Protein AF-A0A7C9A2U9-F1 (afdb_monomer_lite)

Radius of gyration: 17.21 Å; chains: 1; bounding box: 50×28×42 Å

InterPro domains:
  IPR014729 Rossmann-like alpha/beta/alpha sandwich fold [G3DSA:3.40.50.620] (1-93)
  IPR024909 Cysteinyl-tRNA synthetase/mycothiol ligase [PTHR10890] (1-84)
  IPR032678 tRNA synthetases class I, catalytic domain [PF01406] (1-84)

Structure (mmCIF, N/CA/C/O backbone):
data_AF-A0A7C9A2U9-F1
#
_entry.id   AF-A0A7C9A2U9-F1
#
loop_
_atom_site.group_PDB
_atom_site.id
_atom_site.type_symbol
_atom_site.label_atom_id
_atom_site.label_alt_id
_atom_site.label_comp_id
_atom_site.label_asym_id
_atom_site.label_entity_id
_atom_site.label_seq_id
_atom_site.pdbx_PDB_ins_code
_atom_site.Cartn_x
_atom_site.Cartn_y
_atom_site.Cartn_z
_atom_site.occupancy
_atom_site.B_iso_or_equiv
_atom_site.auth_seq_id
_atom_site.auth_comp_id
_atom_site.auth_asym_id
_atom_site.auth_atom_id
_atom_site.pdbx_PDB_model_num
ATOM 1 N N . LEU A 1 1 ? 30.532 6.735 -3.306 1.00 67.25 1 LEU A N 1
ATOM 2 C CA . LEU A 1 1 ? 30.185 5.591 -2.432 1.00 67.25 1 LEU A CA 1
ATOM 3 C C . LEU A 1 1 ? 30.496 4.316 -3.214 1.00 67.25 1 LEU A C 1
ATOM 5 O O . LEU A 1 1 ? 29.960 4.169 -4.301 1.00 67.25 1 LEU A O 1
ATOM 9 N N . HIS A 1 2 ? 31.406 3.459 -2.741 1.00 87.31 2 HIS A N 1
ATOM 10 C CA . HIS A 1 2 ? 31.796 2.199 -3.403 1.00 87.31 2 HIS A CA 1
ATOM 11 C C . HIS A 1 2 ? 30.759 1.089 -3.148 1.00 87.31 2 HIS A C 1
ATOM 13 O O . HIS A 1 2 ? 31.064 0.066 -2.542 1.00 87.31 2 HIS A O 1
ATOM 19 N N . CYS A 1 3 ? 29.506 1.323 -3.537 1.00 91.75 3 CYS A N 1
ATOM 20 C CA . CYS A 1 3 ? 28.429 0.350 -3.368 1.00 91.75 3 CYS A CA 1
ATOM 21 C C . CYS A 1 3 ? 28.400 -0.625 -4.551 1.00 91.75 3 CYS A C 1
ATOM 23 O O . CYS A 1 3 ? 28.567 -0.210 -5.698 1.00 91.75 3 CYS A O 1
ATOM 25 N N . LEU A 1 4 ? 28.175 -1.910 -4.268 1.00 94.44 4 LEU A N 1
ATOM 26 C CA . LEU A 1 4 ? 27.932 -2.917 -5.302 1.00 94.44 4 LEU A CA 1
ATOM 27 C C . LEU A 1 4 ? 26.556 -2.690 -5.946 1.00 94.44 4 LEU A C 1
ATOM 29 O O . LEU A 1 4 ? 25.629 -2.281 -5.238 1.00 94.44 4 LEU A O 1
ATOM 33 N N . PRO A 1 5 ? 26.405 -2.961 -7.254 1.00 93.69 5 PRO A N 1
ATOM 34 C CA . PRO A 1 5 ? 25.106 -2.880 -7.898 1.00 93.69 5 PRO A CA 1
ATOM 35 C C . PRO A 1 5 ? 24.175 -3.965 -7.336 1.00 93.69 5 PRO A C 1
ATOM 37 O O . PRO A 1 5 ? 24.622 -5.088 -7.075 1.00 93.69 5 PRO A O 1
ATOM 40 N N . PRO A 1 6 ? 22.886 -3.658 -7.142 1.00 93.81 6 PRO A N 1
ATOM 41 C CA . PRO A 1 6 ? 21.904 -4.672 -6.791 1.00 93.81 6 PRO A CA 1
ATOM 42 C C . PRO A 1 6 ? 21.706 -5.653 -7.953 1.00 93.81 6 PRO A C 1
ATOM 44 O O . PRO A 1 6 ? 21.913 -5.326 -9.120 1.00 93.81 6 PRO A O 1
ATOM 47 N N . SER A 1 7 ? 21.271 -6.871 -7.635 1.00 96.69 7 SER A N 1
ATOM 48 C CA . SER A 1 7 ? 21.009 -7.898 -8.650 1.00 96.69 7 SER A CA 1
ATOM 49 C C . SER A 1 7 ? 19.790 -7.579 -9.522 1.00 96.69 7 SER A C 1
ATOM 51 O O . SER A 1 7 ? 19.736 -8.016 -10.667 1.00 96.69 7 SER A O 1
ATOM 53 N N . VAL A 1 8 ? 18.810 -6.841 -8.984 1.00 95.62 8 VAL A N 1
ATOM 54 C CA . VAL A 1 8 ? 17.585 -6.430 -9.685 1.00 95.62 8 VAL A CA 1
ATOM 55 C C . VAL A 1 8 ? 17.153 -5.047 -9.191 1.00 95.62 8 VAL A C 1
ATOM 57 O O . VAL A 1 8 ? 17.176 -4.784 -7.989 1.00 95.62 8 VAL A O 1
ATOM 60 N N . GLU A 1 9 ? 16.715 -4.189 -10.113 1.00 93.81 9 GLU A N 1
ATOM 61 C CA . GLU A 1 9 ? 16.189 -2.842 -9.840 1.00 93.81 9 GLU A CA 1
ATOM 62 C C . GLU A 1 9 ? 14.818 -2.660 -10.515 1.00 93.81 9 GLU A C 1
ATOM 64 O O . GLU A 1 9 ? 14.716 -1.995 -11.551 1.00 93.81 9 GLU A O 1
ATOM 69 N N . PRO A 1 10 ? 13.745 -3.284 -9.993 1.00 93.69 10 PRO A N 1
ATOM 70 C CA . PRO A 1 10 ? 12.439 -3.192 -10.627 1.00 93.69 10 PRO A CA 1
ATOM 71 C C . PRO A 1 10 ? 11.886 -1.771 -10.498 1.00 93.69 10 PRO A C 1
ATOM 73 O O . PRO A 1 10 ? 11.922 -1.159 -9.427 1.00 93.69 10 PRO A O 1
ATOM 76 N N . ARG A 1 11 ? 11.330 -1.244 -11.592 1.00 92.31 11 ARG A N 1
ATOM 77 C CA . ARG A 1 11 ? 10.625 0.040 -11.576 1.00 92.31 11 ARG A CA 1
ATOM 78 C C . ARG A 1 11 ? 9.142 -0.191 -11.347 1.00 92.31 11 ARG A C 1
ATOM 80 O O . ARG A 1 11 ? 8.549 -1.110 -11.907 1.00 92.31 11 ARG A O 1
ATOM 87 N N . VAL A 1 12 ? 8.531 0.699 -10.568 1.00 89.00 12 VAL A N 1
ATOM 88 C CA . VAL A 1 12 ? 7.084 0.681 -10.304 1.00 89.00 12 VAL A CA 1
ATOM 89 C C . VAL A 1 12 ? 6.285 0.792 -11.604 1.00 89.00 12 VAL A C 1
ATOM 91 O O . VAL A 1 12 ? 5.296 0.088 -11.762 1.00 89.00 12 VAL A O 1
ATOM 94 N N . SER A 1 13 ? 6.747 1.618 -12.551 1.00 90.56 13 SER A N 1
ATOM 95 C CA . SER A 1 13 ? 6.136 1.791 -13.878 1.00 90.56 13 SER A CA 1
ATOM 96 C C . SER A 1 13 ? 5.950 0.480 -14.634 1.00 90.56 13 SER A C 1
ATOM 98 O O . SER A 1 13 ? 4.972 0.324 -15.356 1.00 90.56 13 SER A O 1
ATOM 100 N N . ASP A 1 14 ? 6.864 -0.465 -14.433 1.00 91.75 14 ASP A N 1
ATOM 101 C CA . ASP A 1 14 ? 6.905 -1.714 -15.189 1.00 91.75 14 ASP A CA 1
ATOM 102 C C . ASP A 1 14 ? 6.033 -2.795 -14.523 1.00 91.75 14 ASP A C 1
ATOM 104 O O . ASP A 1 14 ? 5.819 -3.858 -15.096 1.00 91.75 14 ASP A O 1
ATOM 108 N N . HIS A 1 15 ? 5.518 -2.518 -13.316 1.00 91.94 15 HIS A N 1
ATOM 109 C CA . HIS A 1 15 ? 4.756 -3.457 -12.485 1.00 91.94 15 HIS A CA 1
ATOM 110 C C . HIS A 1 15 ? 3.358 -2.937 -12.101 1.00 91.94 15 HIS A C 1
ATOM 112 O O . HIS A 1 15 ? 2.724 -3.447 -11.173 1.00 91.94 15 HIS A O 1
ATOM 118 N N . ILE A 1 16 ? 2.868 -1.898 -12.787 1.00 89.56 16 ILE A N 1
ATOM 119 C CA . ILE A 1 16 ? 1.545 -1.312 -12.526 1.00 89.56 16 ILE A CA 1
ATOM 120 C C . ILE A 1 16 ? 0.411 -2.349 -12.627 1.00 89.56 16 ILE A C 1
ATOM 122 O O . ILE A 1 16 ? -0.412 -2.370 -11.710 1.00 89.56 16 ILE A O 1
ATOM 126 N N . PRO A 1 17 ? 0.354 -3.236 -13.644 1.00 90.31 17 PRO A N 1
ATOM 127 C CA . PRO A 1 17 ? -0.711 -4.239 -13.732 1.00 90.31 17 PRO A CA 1
ATOM 128 C C . PRO A 1 17 ? -0.783 -5.148 -12.496 1.00 90.31 17 PRO A C 1
ATOM 130 O O . PRO A 1 17 ? -1.850 -5.344 -11.922 1.00 90.31 17 PRO A O 1
ATOM 133 N N . GLN A 1 18 ? 0.368 -5.618 -12.010 1.00 91.75 18 GLN A N 1
ATOM 134 C CA . GLN A 1 18 ? 0.461 -6.484 -10.835 1.00 91.75 18 GLN A CA 1
ATOM 135 C C . GLN A 1 18 ? 0.034 -5.754 -9.556 1.00 91.75 18 GLN A C 1
ATOM 137 O O . GLN A 1 18 ? -0.604 -6.345 -8.686 1.00 91.75 18 GLN A O 1
ATOM 142 N N . ILE A 1 19 ? 0.362 -4.462 -9.438 1.00 91.81 19 ILE A N 1
ATOM 143 C CA . ILE A 1 19 ? -0.093 -3.624 -8.321 1.00 91.81 19 ILE A CA 1
ATOM 144 C C . ILE A 1 19 ? -1.620 -3.498 -8.344 1.00 91.81 19 ILE A C 1
ATOM 146 O O . ILE A 1 19 ? -2.251 -3.643 -7.299 1.00 91.81 19 ILE A O 1
ATOM 150 N N . ILE A 1 20 ? -2.219 -3.270 -9.516 1.00 89.06 20 ILE A N 1
ATOM 151 C CA . ILE A 1 20 ? -3.677 -3.183 -9.667 1.00 89.06 20 ILE A CA 1
ATOM 152 C C . ILE A 1 20 ? -4.338 -4.500 -9.249 1.00 89.06 20 ILE A C 1
ATOM 154 O O . ILE A 1 20 ? -5.289 -4.482 -8.470 1.00 89.06 20 ILE A O 1
ATOM 158 N N . ASP A 1 21 ? -3.821 -5.639 -9.707 1.00 92.00 21 ASP A N 1
ATOM 159 C CA . ASP A 1 21 ? -4.388 -6.946 -9.365 1.00 92.00 21 ASP A CA 1
ATOM 160 C C . ASP A 1 21 ? -4.256 -7.270 -7.875 1.00 92.00 21 ASP A C 1
ATOM 162 O O . ASP A 1 21 ? -5.198 -7.774 -7.262 1.00 92.00 21 ASP A O 1
ATOM 166 N N . MET A 1 22 ? -3.137 -6.897 -7.251 1.00 94.00 22 MET A N 1
ATOM 167 C CA . MET A 1 22 ? -2.981 -6.988 -5.800 1.00 94.00 22 MET A CA 1
ATOM 168 C C . MET A 1 22 ? -4.022 -6.126 -5.072 1.00 94.00 22 MET A C 1
ATOM 170 O O . MET A 1 22 ? -4.631 -6.577 -4.104 1.00 94.00 22 MET A O 1
ATOM 174 N N . ILE A 1 23 ? -4.267 -4.898 -5.537 1.00 91.19 23 ILE A N 1
ATOM 175 C CA . ILE A 1 23 ? -5.268 -4.009 -4.934 1.00 91.19 23 ILE A CA 1
ATOM 176 C C . ILE A 1 23 ? -6.677 -4.595 -5.073 1.00 91.19 23 ILE A C 1
ATOM 178 O O . ILE A 1 23 ? -7.419 -4.579 -4.091 1.00 91.19 23 ILE A O 1
ATOM 182 N N . LYS A 1 24 ? -7.030 -5.164 -6.235 1.00 89.88 24 LYS A N 1
ATOM 183 C CA . LYS A 1 24 ? -8.315 -5.861 -6.429 1.00 89.88 24 LYS A CA 1
ATOM 184 C C . LYS A 1 24 ? -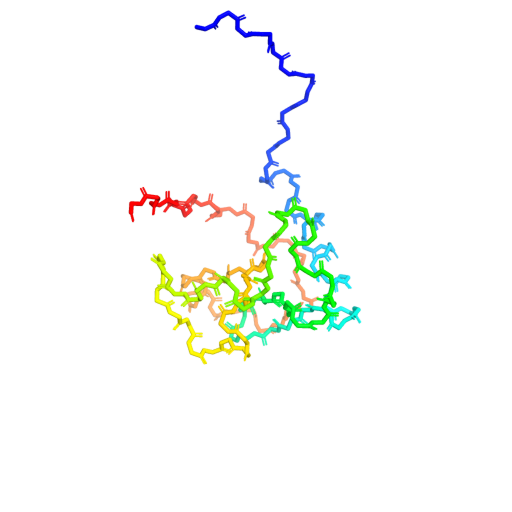8.502 -6.965 -5.389 1.00 89.88 24 LYS A C 1
ATOM 186 O O . LYS A 1 24 ? -9.497 -6.956 -4.676 1.00 89.88 24 LYS A O 1
ATOM 191 N N . GLN A 1 25 ? -7.498 -7.823 -5.198 1.00 93.69 25 GLN A N 1
ATOM 192 C CA . GLN A 1 25 ? -7.559 -8.886 -4.188 1.00 93.69 25 GLN A CA 1
ATOM 193 C C . GLN A 1 25 ? -7.744 -8.340 -2.764 1.00 93.69 25 GLN A C 1
ATOM 195 O O . GLN A 1 25 ? -8.471 -8.919 -1.960 1.00 93.69 25 GLN A O 1
ATOM 200 N N . ILE A 1 26 ? -7.100 -7.222 -2.419 1.00 92.50 26 ILE A N 1
ATOM 201 C CA . ILE A 1 26 ? -7.255 -6.595 -1.09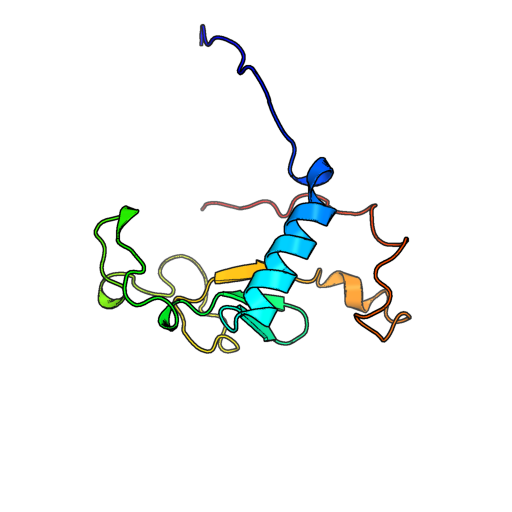7 1.00 92.50 26 ILE A CA 1
ATOM 202 C C . ILE A 1 26 ? -8.686 -6.058 -0.907 1.00 92.50 26 ILE A C 1
ATOM 204 O O . ILE A 1 26 ? -9.244 -6.185 0.188 1.00 92.50 26 ILE A O 1
ATOM 208 N N . ILE A 1 27 ? -9.281 -5.478 -1.956 1.00 90.06 27 ILE A N 1
ATOM 209 C CA . ILE A 1 27 ? -10.678 -5.018 -1.952 1.00 90.06 27 ILE A CA 1
ATOM 210 C C . ILE A 1 27 ? -11.627 -6.211 -1.806 1.00 90.06 27 ILE A C 1
ATOM 212 O O . ILE A 1 27 ? -12.481 -6.185 -0.921 1.00 90.06 27 ILE A O 1
ATOM 216 N N . ASP A 1 28 ? -11.444 -7.263 -2.606 1.00 91.94 28 ASP A N 1
ATOM 217 C CA . ASP A 1 28 ? -12.291 -8.464 -2.600 1.00 91.94 28 ASP A CA 1
ATOM 218 C C . ASP A 1 28 ? -12.280 -9.163 -1.234 1.00 91.94 28 ASP A C 1
ATOM 220 O O . ASP A 1 28 ? -13.306 -9.636 -0.748 1.00 91.94 28 ASP A O 1
ATOM 224 N N . ASN A 1 29 ? -11.131 -9.146 -0.556 1.00 93.12 29 ASN A N 1
ATOM 225 C CA . ASN A 1 29 ? -10.979 -9.670 0.799 1.00 93.12 29 ASN A CA 1
ATOM 226 C C . ASN A 1 29 ? -11.530 -8.730 1.897 1.00 93.12 29 ASN A C 1
ATOM 228 O O . ASN A 1 29 ? -11.463 -9.056 3.082 1.00 93.12 29 ASN A O 1
ATOM 232 N N . GLY A 1 30 ? -12.066 -7.558 1.543 1.00 92.56 30 GLY A N 1
ATOM 233 C CA . GLY A 1 30 ? -12.701 -6.618 2.474 1.00 92.56 30 GLY A CA 1
ATOM 234 C C . GLY A 1 30 ? -11.736 -5.775 3.319 1.00 92.56 30 GLY A C 1
ATOM 235 O O . GLY A 1 30 ? -12.165 -5.164 4.306 1.00 92.56 30 GLY A O 1
ATOM 236 N N . TYR A 1 31 ? -10.453 -5.727 2.942 1.00 93.19 31 TYR A N 1
ATOM 237 C CA . TYR A 1 31 ? -9.405 -4.947 3.619 1.00 93.19 31 TYR A CA 1
ATOM 238 C C . TYR A 1 31 ? -9.184 -3.560 3.006 1.00 93.19 31 TYR A C 1
ATOM 240 O O . TYR A 1 31 ? -8.460 -2.746 3.578 1.00 93.19 31 TYR A O 1
ATOM 248 N N . ALA A 1 32 ? -9.808 -3.263 1.869 1.00 92.75 32 ALA A N 1
ATOM 249 C CA . ALA A 1 32 ? -9.767 -1.948 1.243 1.00 92.75 32 ALA A CA 1
ATOM 250 C C . ALA A 1 32 ? -11.1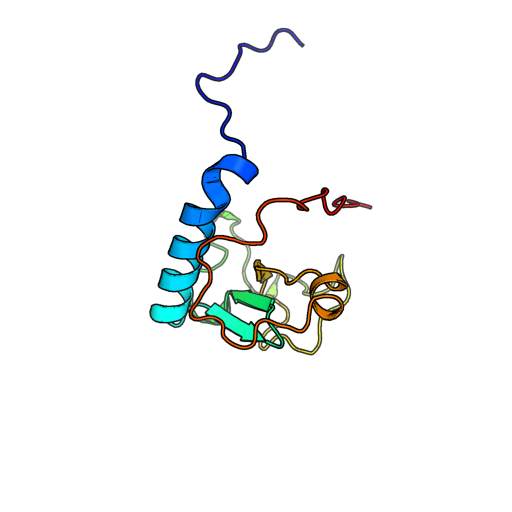62 -1.474 0.826 1.00 92.75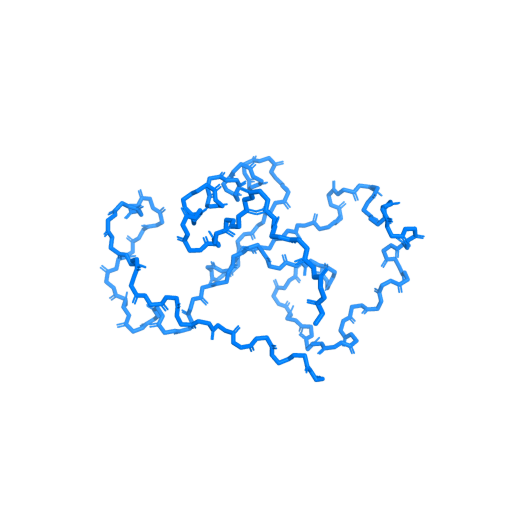 32 ALA A C 1
ATOM 252 O O . ALA A 1 32 ? -12.109 -2.255 0.741 1.00 92.75 32 ALA A O 1
ATOM 253 N N . TYR A 1 33 ? -11.289 -0.170 0.598 1.00 89.31 33 TYR A N 1
ATOM 254 C CA . TYR A 1 33 ? -12.526 0.463 0.153 1.00 89.31 33 TYR A CA 1
ATOM 255 C C . TYR A 1 33 ? -12.241 1.629 -0.797 1.00 89.31 33 TYR A C 1
ATOM 257 O O . TYR A 1 33 ? -11.194 2.272 -0.713 1.00 89.31 33 TYR A O 1
ATOM 265 N N . CYS A 1 34 ? -13.196 1.906 -1.686 1.00 88.88 34 CYS A N 1
ATOM 266 C CA . CYS A 1 34 ? -13.110 2.992 -2.660 1.00 88.88 34 CYS A CA 1
ATOM 267 C C . CYS A 1 34 ? -13.877 4.231 -2.180 1.00 88.88 34 CYS A C 1
ATOM 269 O O . CYS A 1 34 ? -14.978 4.107 -1.640 1.00 88.88 34 CYS A O 1
ATOM 271 N N . VAL A 1 35 ? -13.318 5.419 -2.414 1.00 85.81 35 VAL A N 1
ATOM 272 C CA . VAL A 1 35 ? -13.941 6.721 -2.139 1.00 85.81 35 VAL A CA 1
ATOM 273 C C . VAL A 1 35 ? -13.580 7.697 -3.252 1.00 85.81 35 VAL A C 1
ATOM 275 O O . VAL A 1 35 ? -12.410 8.023 -3.426 1.00 85.81 35 VAL A O 1
ATOM 278 N N . ASP A 1 36 ? -14.572 8.157 -4.016 1.00 82.62 36 ASP A N 1
ATOM 279 C CA . ASP A 1 36 ? -14.398 9.083 -5.152 1.00 82.62 36 ASP A CA 1
ATOM 280 C C . ASP A 1 36 ? -13.284 8.669 -6.139 1.00 82.62 36 ASP A C 1
ATOM 282 O O . ASP A 1 36 ? -12.547 9.504 -6.660 1.00 82.62 36 ASP A O 1
ATOM 286 N N . GLY A 1 37 ? -13.121 7.361 -6.362 1.00 81.25 37 GLY A N 1
ATOM 287 C CA . GLY A 1 37 ? -12.074 6.790 -7.217 1.00 81.25 37 GLY A CA 1
ATOM 288 C C . GLY A 1 37 ? -10.735 6.519 -6.517 1.00 81.25 37 GLY A C 1
ATOM 289 O O . GLY A 1 37 ? -9.957 5.705 -7.009 1.00 81.25 37 GLY A O 1
ATOM 290 N N . ASP A 1 38 ? -10.475 7.113 -5.351 1.00 85.81 38 ASP A N 1
ATOM 291 C CA . ASP A 1 38 ? -9.332 6.741 -4.513 1.00 85.81 38 ASP A CA 1
ATOM 292 C C . ASP A 1 38 ? -9.600 5.393 -3.823 1.00 85.81 38 ASP A C 1
ATOM 294 O O . ASP A 1 38 ? -10.731 5.096 -3.437 1.00 85.81 38 ASP A O 1
ATOM 298 N N . VAL A 1 39 ? -8.558 4.588 -3.617 1.00 89.06 39 VAL A N 1
ATOM 299 C CA . VAL A 1 39 ? -8.640 3.320 -2.876 1.00 89.06 39 VAL A CA 1
ATOM 300 C C . VAL A 1 39 ? -7.833 3.436 -1.592 1.00 89.06 39 VAL A C 1
ATOM 302 O O . VAL A 1 39 ? -6.643 3.755 -1.632 1.00 89.06 39 VAL A O 1
ATOM 305 N N . TYR A 1 40 ? -8.461 3.131 -0.459 1.00 89.12 40 TYR A N 1
ATOM 306 C CA . TYR A 1 40 ? -7.860 3.188 0.872 1.00 89.12 40 TYR A CA 1
ATOM 307 C C . TYR A 1 40 ? -7.800 1.807 1.520 1.00 89.12 40 TYR A C 1
ATOM 309 O O . TYR A 1 40 ? -8.732 1.014 1.400 1.00 89.12 40 TYR A O 1
ATOM 317 N N . PHE A 1 41 ? -6.711 1.541 2.237 1.0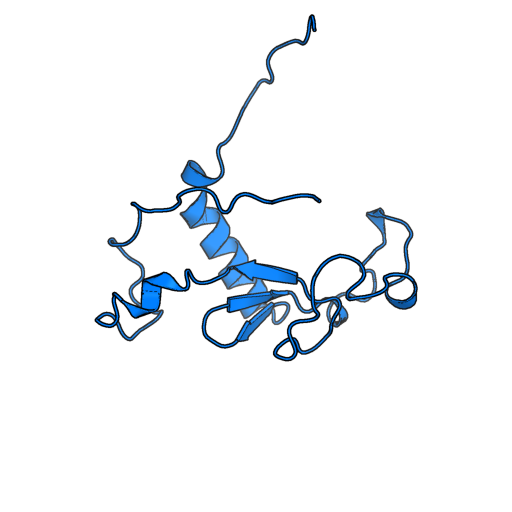0 91.88 41 PHE A N 1
ATOM 318 C CA . PHE A 1 41 ? -6.562 0.361 3.082 1.00 91.88 41 PHE A CA 1
ATOM 319 C C . PHE A 1 41 ? -7.177 0.618 4.463 1.00 91.88 41 PHE A C 1
ATOM 321 O O . PHE A 1 41 ? -6.822 1.603 5.108 1.00 91.88 41 PHE A O 1
ATOM 328 N N . ALA A 1 42 ? -8.062 -0.272 4.919 1.00 91.75 42 ALA A N 1
ATOM 329 C CA . ALA A 1 42 ? -8.741 -0.179 6.209 1.00 91.75 42 ALA A CA 1
ATOM 330 C C . ALA A 1 42 ? -7.875 -0.783 7.321 1.00 91.75 42 ALA A C 1
ATOM 332 O O . ALA A 1 42 ? -7.887 -1.992 7.559 1.00 91.75 42 ALA A O 1
ATOM 333 N N . VAL A 1 43 ? -7.131 0.064 8.026 1.00 89.12 43 VAL A N 1
ATOM 334 C CA . VAL A 1 43 ? -6.137 -0.374 9.016 1.00 89.12 43 VAL A CA 1
ATOM 335 C C . VAL A 1 43 ? -6.770 -1.131 10.189 1.00 89.12 43 VAL A C 1
ATOM 337 O O . VAL A 1 43 ? -6.205 -2.113 10.664 1.00 89.12 43 VAL A O 1
ATOM 340 N N . GLU A 1 44 ? -7.980 -0.750 10.599 1.00 87.56 44 GLU A N 1
ATOM 341 C CA . GLU A 1 44 ? -8.729 -1.415 11.678 1.00 87.56 44 GLU A CA 1
ATOM 342 C C . GLU A 1 44 ? -9.077 -2.880 11.383 1.00 87.56 44 GLU A C 1
ATOM 344 O O . GLU A 1 44 ? -9.349 -3.647 12.305 1.00 87.56 44 GLU A O 1
ATOM 349 N N . ARG A 1 45 ? -9.070 -3.295 10.108 1.00 88.81 45 ARG A N 1
ATOM 350 C CA . ARG A 1 45 ? -9.344 -4.687 9.726 1.00 88.81 45 ARG A CA 1
ATOM 351 C C . ARG A 1 45 ? -8.212 -5.641 10.107 1.00 88.81 45 ARG A C 1
ATOM 353 O O . ARG A 1 45 ? -8.433 -6.849 10.115 1.00 88.81 45 ARG A O 1
ATOM 360 N N . ILE A 1 46 ? -7.022 -5.126 10.420 1.00 88.38 46 ILE A N 1
ATOM 361 C CA . ILE A 1 46 ? -5.884 -5.918 10.889 1.00 88.38 46 ILE A CA 1
ATOM 362 C C . ILE A 1 46 ? -5.650 -5.613 12.370 1.00 88.38 46 ILE A C 1
ATOM 364 O O . ILE A 1 46 ? -5.154 -4.545 12.722 1.00 88.38 46 ILE A O 1
ATOM 368 N N . SER A 1 47 ? -5.939 -6.589 13.236 1.00 84.31 47 SER A N 1
ATOM 369 C CA . SER A 1 47 ? -5.745 -6.478 14.692 1.00 84.31 47 SER A CA 1
ATOM 370 C C . SER A 1 47 ? -4.298 -6.176 15.086 1.00 84.31 47 SER A C 1
ATOM 372 O O . SER A 1 47 ? -4.045 -5.453 16.047 1.00 84.31 47 SER A O 1
ATOM 374 N N . ASP A 1 48 ? -3.349 -6.699 14.311 1.00 85.25 48 ASP A N 1
ATOM 375 C CA . ASP A 1 48 ? -1.922 -6.685 14.632 1.00 85.25 48 ASP A CA 1
ATOM 376 C C . ASP A 1 48 ? -1.163 -5.607 13.836 1.00 85.25 48 ASP A C 1
ATOM 378 O O . ASP A 1 48 ? 0.061 -5.678 13.657 1.00 85.25 48 ASP A O 1
ATOM 382 N N . TYR A 1 49 ? -1.876 -4.609 13.303 1.00 84.81 49 TYR A N 1
ATOM 383 C CA . TYR A 1 49 ? -1.247 -3.547 12.531 1.00 84.81 49 TYR A CA 1
ATOM 384 C C . TYR A 1 49 ? -0.259 -2.759 13.402 1.00 84.81 49 TYR A C 1
ATOM 386 O O . TYR A 1 49 ? -0.585 -2.311 14.499 1.00 84.81 49 TYR A O 1
ATOM 394 N N . GLY A 1 50 ? 0.968 -2.584 12.902 1.00 83.38 50 GLY A N 1
ATOM 395 C CA . GLY A 1 50 ? 2.072 -1.981 13.658 1.00 83.38 50 GLY A CA 1
ATOM 396 C C . GLY A 1 50 ? 3.026 -2.988 14.310 1.00 83.38 50 GLY A C 1
ATOM 397 O O . GLY A 1 50 ? 4.048 -2.584 14.860 1.00 83.38 50 GLY A O 1
ATOM 398 N N . ARG A 1 51 ? 2.786 -4.301 14.171 1.00 87.19 51 ARG A N 1
ATOM 399 C CA . ARG A 1 51 ? 3.681 -5.355 14.688 1.00 87.19 51 ARG A CA 1
ATOM 400 C C . ARG A 1 51 ? 5.147 -5.203 14.256 1.00 87.19 51 ARG A C 1
ATOM 402 O O . ARG A 1 51 ? 6.034 -5.461 15.059 1.00 87.19 51 ARG A O 1
ATOM 409 N N . LEU A 1 52 ? 5.411 -4.772 13.019 1.00 86.00 52 LEU A N 1
ATOM 410 C CA . LEU A 1 52 ? 6.781 -4.581 12.514 1.00 86.00 52 LEU A CA 1
ATOM 411 C C . LEU A 1 52 ? 7.475 -3.342 13.092 1.00 86.00 52 LEU A C 1
ATOM 413 O O . LEU A 1 52 ? 8.687 -3.352 13.278 1.00 86.00 52 LEU A O 1
ATOM 417 N N . SER A 1 53 ? 6.724 -2.274 13.367 1.00 83.81 53 SER A N 1
ATOM 418 C CA . SER A 1 53 ? 7.273 -1.038 13.935 1.00 83.81 53 SER A CA 1
ATOM 419 C C . SER A 1 53 ? 7.289 -1.042 15.465 1.00 83.81 53 SER A C 1
ATOM 421 O O . SER A 1 53 ? 7.912 -0.168 16.065 1.00 83.81 53 SER A O 1
ATOM 423 N N . GLY A 1 54 ? 6.579 -1.984 16.099 1.00 79.69 54 GLY A N 1
ATOM 424 C CA . GLY A 1 54 ? 6.361 -2.029 17.545 1.00 79.69 54 GLY A CA 1
ATOM 425 C C . GLY A 1 54 ? 5.451 -0.913 18.070 1.00 79.69 54 GLY A C 1
ATOM 426 O O . GLY A 1 54 ? 5.343 -0.743 19.282 1.00 79.69 54 GLY A O 1
ATOM 427 N N . ARG A 1 55 ? 4.808 -0.137 17.187 1.00 75.19 55 ARG A N 1
ATOM 428 C CA . ARG A 1 55 ? 3.929 0.980 17.564 1.00 75.19 55 ARG A CA 1
ATOM 429 C C . ARG A 1 55 ? 2.476 0.540 17.561 1.00 75.19 55 ARG A C 1
ATOM 431 O O . ARG A 1 55 ? 2.039 -0.127 16.625 1.00 75.19 55 ARG A O 1
ATOM 438 N N . LYS A 1 56 ? 1.714 0.956 18.574 1.00 70.75 56 LYS A N 1
ATOM 439 C CA . LYS A 1 56 ? 0.264 0.745 18.594 1.00 70.75 56 LYS A CA 1
ATOM 440 C C . LYS A 1 56 ? -0.425 1.788 17.719 1.00 70.75 56 LYS A C 1
ATOM 442 O O . LYS A 1 56 ? 0.053 2.912 17.584 1.00 70.75 56 LYS A O 1
ATOM 447 N N . LEU A 1 57 ? -1.588 1.433 17.175 1.00 66.44 57 LEU A N 1
ATOM 448 C CA . LEU A 1 57 ? -2.415 2.344 16.376 1.00 66.44 57 LEU A CA 1
ATOM 449 C C . LEU A 1 57 ? -2.747 3.650 17.109 1.00 66.44 57 LEU A C 1
ATOM 451 O O . LEU A 1 57 ? -2.711 4.708 16.495 1.00 66.44 57 LEU A O 1
ATOM 455 N N . GLY A 1 58 ? -2.987 3.584 18.423 1.00 62.50 58 GLY A N 1
ATOM 456 C CA . GLY A 1 58 ? -3.255 4.763 19.253 1.00 62.50 58 GLY A CA 1
ATOM 457 C C . GLY A 1 58 ? -2.056 5.699 19.452 1.00 62.50 58 GLY A C 1
ATOM 458 O O . GLY A 1 58 ? -2.257 6.870 19.759 1.00 62.50 58 GLY A O 1
ATOM 459 N N . ASP A 1 59 ? -0.826 5.219 19.236 1.00 60.47 59 ASP A N 1
ATOM 460 C CA . ASP A 1 59 ? 0.392 6.038 19.330 1.00 60.47 59 ASP A CA 1
ATOM 461 C C . ASP A 1 59 ? 0.706 6.749 18.002 1.00 60.47 59 ASP A C 1
ATOM 463 O O . ASP A 1 59 ? 1.511 7.681 17.955 1.00 60.47 59 ASP A O 1
ATOM 467 N N . ASN A 1 60 ? 0.069 6.320 16.905 1.00 58.16 60 ASN A N 1
ATOM 468 C CA . ASN A 1 60 ? 0.153 6.984 15.613 1.00 58.16 60 ASN A CA 1
ATOM 469 C C . ASN A 1 60 ? -0.819 8.168 15.599 1.00 58.16 60 ASN A C 1
ATOM 471 O O . ASN A 1 60 ? -2.016 8.018 15.362 1.00 58.16 60 ASN A O 1
ATOM 475 N N . ARG A 1 61 ? -0.294 9.377 15.820 1.00 54.44 61 ARG A N 1
ATOM 476 C CA . ARG A 1 61 ? -1.053 10.614 15.613 1.00 54.44 61 ARG A CA 1
ATOM 477 C C . ARG A 1 61 ? -1.368 10.772 14.130 1.00 54.44 61 ARG A C 1
ATOM 479 O O . ARG A 1 61 ? -0.523 11.192 13.337 1.00 54.44 61 ARG A O 1
ATOM 486 N N . ALA A 1 62 ? -2.590 10.429 13.743 1.00 53.34 62 ALA A N 1
ATOM 487 C CA . ALA A 1 62 ? -3.078 10.748 12.414 1.00 53.34 62 ALA A CA 1
ATOM 488 C C . ALA A 1 62 ? -3.031 12.269 12.197 1.00 53.34 62 ALA A C 1
ATOM 490 O O . ALA A 1 62 ? -3.472 13.038 13.049 1.00 53.34 62 ALA A O 1
ATOM 491 N N . GLY A 1 63 ? -2.474 12.701 11.064 1.00 50.62 63 GLY A N 1
ATOM 492 C CA . GLY A 1 63 ? -2.398 14.119 10.704 1.00 50.62 63 GLY A CA 1
ATOM 493 C C . GLY A 1 63 ? -1.101 14.850 11.070 1.00 50.62 63 GLY A C 1
ATOM 494 O O . GLY A 1 63 ? -1.020 16.050 1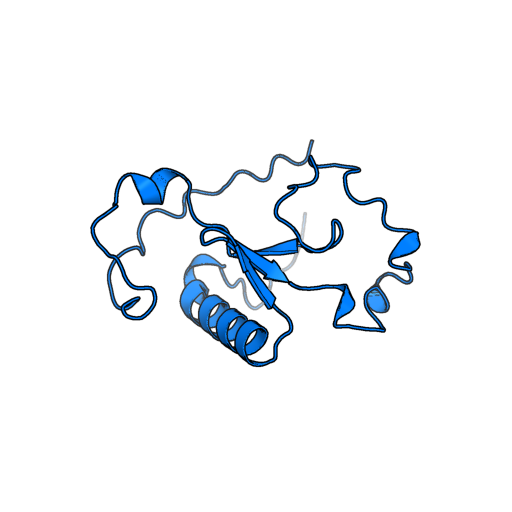0.838 1.00 50.62 63 GLY A O 1
ATOM 495 N N . GLU A 1 64 ? -0.066 14.175 11.586 1.00 50.09 64 GLU A N 1
ATOM 496 C CA . GLU A 1 64 ? 1.173 14.862 12.008 1.00 50.09 64 GLU A CA 1
ATOM 497 C C . GLU A 1 64 ? 2.002 15.443 10.838 1.00 50.09 64 GLU A C 1
ATOM 499 O O . GLU A 1 64 ? 2.856 16.297 11.055 1.00 50.09 64 GLU A O 1
ATOM 504 N N . ARG A 1 65 ? 1.753 15.014 9.588 1.00 53.53 65 ARG A N 1
ATOM 505 C CA . ARG A 1 65 ? 2.479 15.506 8.393 1.00 53.53 65 ARG A CA 1
ATOM 506 C C . ARG A 1 65 ? 1.607 15.892 7.193 1.00 53.53 65 ARG A C 1
ATOM 508 O O . ARG A 1 65 ? 2.097 16.546 6.283 1.00 53.53 65 ARG A O 1
ATOM 515 N N . VAL A 1 66 ? 0.336 15.490 7.155 1.00 55.06 66 VAL A N 1
ATOM 516 C CA . VAL A 1 66 ? -0.585 15.755 6.033 1.00 55.06 66 VAL A CA 1
ATOM 517 C C . VAL A 1 66 ? -1.982 15.972 6.602 1.00 55.06 66 VAL A C 1
ATOM 519 O O . VAL A 1 66 ? -2.375 15.248 7.514 1.00 55.06 66 VAL A O 1
ATOM 522 N N . ALA A 1 67 ? -2.729 16.945 6.070 1.00 58.66 67 ALA A N 1
ATOM 523 C CA . ALA A 1 67 ? -4.115 17.185 6.464 1.00 58.66 67 ALA A CA 1
ATOM 524 C C . ALA A 1 67 ? -4.935 15.885 6.387 1.00 58.66 67 ALA A C 1
ATOM 526 O O . ALA A 1 67 ? -4.866 15.153 5.396 1.00 58.66 67 ALA A O 1
ATOM 527 N N . VAL A 1 68 ? -5.683 15.583 7.450 1.00 62.66 68 VAL A N 1
ATOM 528 C CA . VAL A 1 68 ? -6.551 14.403 7.492 1.00 62.66 68 VAL A CA 1
ATOM 529 C C . VAL A 1 68 ? -7.644 14.584 6.442 1.00 62.66 68 VAL A C 1
ATOM 531 O O . VAL A 1 68 ? -8.445 15.511 6.530 1.00 62.66 68 VAL A O 1
ATOM 534 N N . ASP A 1 69 ? -7.656 13.712 5.435 1.00 67.69 69 ASP A N 1
ATOM 535 C CA . ASP A 1 69 ? -8.739 13.653 4.454 1.00 67.69 69 ASP A CA 1
ATOM 536 C C . ASP A 1 69 ? -9.998 13.150 5.170 1.00 67.69 69 ASP A C 1
ATOM 538 O O . ASP A 1 69 ? -10.043 12.007 5.633 1.00 67.69 69 ASP A O 1
ATOM 542 N N . SER A 1 70 ? -11.001 14.020 5.296 1.00 73.94 70 SER A N 1
ATOM 543 C CA . SER A 1 70 ? -12.253 13.747 6.012 1.00 73.94 70 SER A CA 1
ATOM 544 C C . SER A 1 70 ? -13.086 12.636 5.377 1.00 73.94 70 SER A C 1
ATOM 546 O O . SER A 1 70 ? -14.027 12.147 5.996 1.00 73.94 70 SER A O 1
ATOM 548 N N . ARG A 1 71 ? -12.746 12.226 4.152 1.00 78.94 71 ARG A N 1
ATOM 549 C CA . ARG A 1 71 ? -13.425 11.150 3.429 1.00 78.94 71 ARG A CA 1
ATOM 550 C C . ARG A 1 71 ? -12.964 9.756 3.868 1.00 78.94 71 ARG A C 1
ATOM 552 O O . ARG A 1 71 ? -13.602 8.762 3.522 1.00 78.94 71 ARG A O 1
ATOM 559 N N . LYS A 1 72 ? -11.861 9.660 4.618 1.00 84.06 72 LYS A N 1
ATOM 560 C CA . LYS A 1 72 ? -11.378 8.391 5.174 1.00 84.06 72 LYS A CA 1
ATOM 561 C C . LYS A 1 72 ? -12.271 7.933 6.322 1.00 84.06 72 LYS A C 1
ATOM 563 O O . LYS A 1 72 ? -12.668 8.733 7.164 1.00 84.06 72 LYS A O 1
ATOM 568 N N . ARG A 1 73 ? -12.521 6.624 6.394 1.00 85.81 73 ARG A N 1
ATOM 569 C CA . ARG A 1 73 ? -13.242 5.995 7.513 1.00 85.81 73 ARG A CA 1
ATOM 570 C C . ARG A 1 73 ? -12.435 6.063 8.803 1.00 85.81 73 ARG A C 1
ATOM 572 O O . ARG A 1 73 ? -12.991 6.400 9.842 1.00 85.81 73 ARG A O 1
ATOM 579 N N . ASN A 1 74 ? -11.132 5.791 8.724 1.00 83.69 74 ASN A N 1
ATOM 580 C CA . ASN A 1 74 ? -10.203 5.993 9.824 1.00 83.69 74 ASN A CA 1
ATOM 581 C C . ASN A 1 74 ? -9.057 6.933 9.384 1.00 83.69 74 ASN A C 1
ATOM 583 O O . ASN A 1 74 ? -8.471 6.740 8.317 1.00 83.69 74 ASN A O 1
ATOM 587 N N . PRO A 1 75 ? -8.682 7.939 10.196 1.00 83.44 75 PRO A N 1
ATOM 588 C CA . PRO A 1 75 ? -7.529 8.805 9.933 1.00 83.44 75 PRO A CA 1
ATOM 589 C C . PRO A 1 75 ? -6.187 8.077 9.694 1.00 83.44 75 PRO A C 1
ATOM 591 O O . PRO A 1 75 ? -5.310 8.623 9.020 1.00 83.44 75 PRO A O 1
ATOM 594 N N . ALA A 1 76 ? -6.021 6.865 10.230 1.00 82.88 76 ALA A N 1
ATOM 595 C CA . ALA A 1 76 ? -4.860 5.996 10.046 1.00 82.88 76 ALA A CA 1
ATOM 596 C C . ALA A 1 76 ? -4.855 5.243 8.702 1.00 82.88 76 ALA A C 1
ATOM 598 O O . ALA A 1 76 ? -3.816 4.696 8.328 1.00 82.88 76 ALA A O 1
ATOM 599 N N . ASP A 1 77 ? -5.972 5.233 7.965 1.00 87.75 77 ASP A N 1
ATOM 600 C CA . ASP A 1 77 ? -6.059 4.594 6.653 1.00 87.75 77 ASP A CA 1
ATOM 601 C C . ASP A 1 77 ? -5.147 5.302 5.643 1.00 87.75 77 ASP A C 1
ATOM 603 O O . ASP A 1 77 ? -5.060 6.539 5.578 1.00 87.75 77 ASP A O 1
ATOM 607 N N . PHE A 1 78 ? -4.476 4.516 4.807 1.00 87.94 78 PHE A N 1
ATOM 608 C CA . PHE A 1 78 ? -3.561 5.015 3.783 1.00 87.94 78 PHE A CA 1
ATOM 609 C C . PHE A 1 78 ? -4.041 4.637 2.383 1.00 87.94 78 PHE A C 1
ATOM 611 O O . PHE A 1 78 ? -4.769 3.664 2.195 1.00 87.94 78 PHE A O 1
ATOM 618 N N . ALA A 1 79 ? -3.666 5.452 1.398 1.00 90.06 79 ALA A N 1
ATOM 619 C CA . ALA A 1 79 ? -4.068 5.234 0.017 1.00 90.06 79 ALA A CA 1
ATOM 620 C C . ALA A 1 79 ? -3.259 4.082 -0.599 1.00 90.06 79 ALA A C 1
ATOM 622 O O . ALA A 1 79 ? -2.031 4.081 -0.524 1.00 90.06 79 ALA A O 1
ATOM 623 N N . LEU A 1 80 ? -3.958 3.140 -1.228 1.00 90.56 80 LEU A N 1
ATOM 624 C CA . LEU A 1 80 ? -3.389 2.126 -2.119 1.00 90.56 80 LEU A CA 1
ATOM 625 C C . LEU A 1 80 ? -3.333 2.635 -3.561 1.00 90.56 80 LEU A C 1
ATOM 627 O O . LEU A 1 80 ? -2.375 2.370 -4.280 1.00 90.56 80 LEU A O 1
ATOM 631 N N . TRP A 1 81 ? -4.353 3.393 -3.965 1.00 91.62 81 TRP A N 1
ATOM 632 C CA . TRP A 1 81 ? -4.457 4.007 -5.283 1.00 91.62 81 TRP A CA 1
ATOM 633 C C . TRP A 1 81 ? -5.037 5.408 -5.145 1.00 91.62 81 TRP A C 1
ATOM 635 O O . TRP A 1 81 ? -5.972 5.616 -4.370 1.00 91.62 81 TRP A O 1
ATOM 645 N N . LYS A 1 82 ? -4.491 6.368 -5.890 1.00 87.94 82 LYS A N 1
ATOM 646 C CA . LYS A 1 82 ? -5.011 7.734 -5.925 1.00 87.94 82 LYS A CA 1
ATOM 647 C C . LYS A 1 82 ? -5.310 8.113 -7.359 1.00 87.94 82 LYS A C 1
ATOM 649 O O . LYS A 1 82 ? -4.420 8.034 -8.209 1.00 87.94 82 LYS A O 1
ATOM 654 N N . VAL A 1 83 ? -6.546 8.513 -7.629 1.00 84.12 83 VAL A N 1
ATOM 655 C CA . VAL A 1 83 ? -6.903 8.963 -8.972 1.00 84.12 83 VAL A CA 1
ATOM 656 C C . VAL A 1 83 ? -6.239 10.300 -9.255 1.00 84.12 83 VAL A C 1
ATOM 658 O O . VAL A 1 83 ? -6.116 11.172 -8.390 1.00 84.12 83 VAL A O 1
ATOM 661 N N . SER A 1 84 ? -5.768 10.458 -10.489 1.00 80.12 84 SER A N 1
ATOM 662 C CA . SER A 1 84 ? -5.224 11.735 -10.923 1.00 80.12 84 SER A CA 1
ATOM 663 C C . SER A 1 84 ? -6.356 12.764 -10.955 1.00 80.12 84 SER A C 1
ATOM 665 O O . SER A 1 84 ? -7.368 12.515 -11.610 1.00 80.12 84 SER A O 1
ATOM 667 N N . PRO A 1 85 ? -6.201 13.948 -10.339 1.00 64.69 85 PRO A N 1
ATOM 668 C CA . PRO A 1 85 ? -7.208 15.006 -10.426 1.00 64.69 85 PRO A CA 1
ATOM 669 C C . PRO A 1 85 ? -7.430 15.479 -11.873 1.00 64.69 85 PRO A C 1
ATOM 671 O O . PRO A 1 85 ? -8.478 16.027 -12.197 1.00 64.69 85 PRO A O 1
ATOM 674 N N . TYR A 1 86 ? -6.470 15.223 -12.768 1.00 60.75 86 TYR A N 1
ATOM 675 C CA . TYR A 1 86 ? -6.584 15.530 -14.192 1.00 60.75 86 TYR A CA 1
ATOM 676 C C . TYR A 1 86 ? -7.361 14.470 -14.987 1.00 60.75 86 TYR A C 1
ATOM 678 O O . TYR A 1 86 ? -7.718 14.734 -16.134 1.00 60.75 86 TYR A O 1
ATOM 686 N N . ALA A 1 87 ? -7.686 13.316 -14.391 1.00 52.56 87 ALA A N 1
ATOM 687 C CA . ALA A 1 87 ? -8.535 12.301 -15.020 1.00 52.56 87 ALA A CA 1
ATOM 688 C C . ALA A 1 87 ? -9.971 12.811 -15.255 1.00 52.56 87 ALA A C 1
ATOM 690 O O . ALA A 1 87 ? -10.650 12.347 -16.161 1.00 52.56 87 ALA A O 1
ATOM 691 N N . LEU A 1 88 ? -10.410 13.842 -14.520 1.00 42.38 88 LEU A N 1
ATOM 692 C CA . LEU A 1 88 ? -11.702 14.507 -14.742 1.00 42.38 88 LEU A CA 1
ATOM 693 C C . LEU A 1 88 ? -11.758 15.346 -16.032 1.00 42.38 88 LEU A C 1
ATOM 695 O O . LEU A 1 88 ? -12.848 15.679 -16.480 1.00 42.38 88 LEU A O 1
ATOM 699 N N . SER A 1 89 ? -10.621 15.655 -16.669 1.00 39.47 89 SER A N 1
ATOM 700 C CA . SER A 1 89 ? -10.619 16.208 -18.038 1.00 39.47 89 SER A CA 1
ATOM 701 C C . SER A 1 89 ? -10.749 15.133 -19.125 1.00 39.47 89 SER A C 1
ATOM 703 O O . SER A 1 89 ? -10.911 15.458 -20.297 1.00 39.47 89 SER A O 1
ATOM 705 N N . ILE A 1 90 ? -10.737 13.857 -18.726 1.00 44.47 90 ILE A N 1
ATOM 706 C CA . ILE A 1 90 ? -10.937 12.677 -19.571 1.00 44.47 90 ILE A CA 1
ATOM 707 C C . ILE A 1 90 ? -12.233 11.982 -19.113 1.00 44.47 90 ILE A C 1
ATOM 709 O O . ILE A 1 90 ? -12.303 10.773 -18.922 1.00 44.47 90 ILE A O 1
ATOM 713 N N . GLN A 1 91 ? -13.300 12.752 -18.876 1.00 37.09 91 GLN A N 1
ATOM 714 C CA . GLN A 1 91 ? -14.635 12.178 -18.700 1.00 37.09 91 GLN A CA 1
ATOM 715 C C . GLN A 1 91 ? -15.176 11.721 -20.054 1.00 37.09 91 GLN A C 1
ATOM 717 O O . GLN A 1 91 ? -15.971 12.417 -20.676 1.00 37.09 91 GLN A O 1
ATOM 722 N N . LEU A 1 92 ? -14.740 10.547 -20.506 1.00 42.31 92 LEU A N 1
ATOM 723 C CA . LEU A 1 92 ? -15.436 9.781 -21.540 1.00 42.31 92 LEU A CA 1
ATOM 724 C C . LEU A 1 92 ? -15.256 8.263 -21.391 1.00 42.31 92 LEU A C 1
ATOM 726 O O . LEU A 1 92 ? -15.456 7.553 -22.359 1.00 42.31 92 LEU A O 1
ATOM 730 N N . PHE A 1 93 ? -14.941 7.736 -20.203 1.00 36.66 93 PHE A N 1
ATOM 731 C CA . PHE A 1 93 ? -15.026 6.290 -19.953 1.00 36.66 93 PHE A CA 1
ATOM 732 C C . PHE A 1 93 ? -15.611 6.014 -18.567 1.00 36.66 93 PHE A C 1
ATOM 734 O O . PHE A 1 93 ? -14.930 5.805 -17.566 1.00 36.66 93 PHE A O 1
ATOM 741 N N . SER A 1 94 ? -16.938 6.072 -18.520 1.00 38.91 94 SER A N 1
ATOM 742 C CA . SER A 1 94 ? -17.752 5.584 -17.416 1.00 38.91 94 SER A CA 1
ATOM 743 C C . SER A 1 94 ? -17.767 4.059 -17.470 1.00 38.91 94 SER A C 1
ATOM 745 O O . SER A 1 94 ? -18.585 3.508 -18.195 1.00 38.91 94 SER A O 1
ATOM 747 N N . ASN A 1 95 ? -16.850 3.393 -16.766 1.00 31.66 95 ASN A N 1
ATOM 748 C CA . ASN A 1 95 ? -17.035 2.097 -16.095 1.00 31.66 95 ASN A CA 1
ATOM 749 C C . ASN A 1 95 ? -15.668 1.501 -15.739 1.00 31.66 95 ASN A C 1
ATOM 751 O O . ASN A 1 95 ? -14.837 1.229 -16.597 1.00 31.66 95 ASN A O 1
ATOM 755 N N . ILE A 1 96 ? -15.461 1.231 -14.451 1.00 41.50 96 ILE A N 1
ATOM 756 C CA . ILE A 1 96 ? -14.243 0.620 -13.884 1.00 41.50 96 ILE A CA 1
ATOM 757 C C . ILE A 1 96 ? -14.054 -0.856 -14.326 1.00 41.50 96 ILE A C 1
ATOM 759 O O . ILE A 1 96 ? -13.125 -1.532 -13.895 1.00 41.50 96 ILE A O 1
ATOM 763 N N . THR A 1 97 ? -14.886 -1.367 -15.234 1.00 38.53 97 THR A N 1
ATOM 764 C CA . THR A 1 97 ? -14.802 -2.732 -15.776 1.00 38.53 97 THR A CA 1
ATOM 765 C C . THR A 1 97 ? -14.041 -2.858 -17.098 1.00 38.53 97 THR A C 1
ATOM 767 O O . THR A 1 97 ? -13.815 -3.982 -17.526 1.00 38.53 97 THR A O 1
ATOM 770 N N . GLU A 1 98 ? -13.598 -1.763 -17.723 1.00 37.28 98 GLU A N 1
ATOM 771 C CA . GLU A 1 98 ? -12.889 -1.790 -19.020 1.00 37.28 98 GLU A CA 1
ATOM 772 C C . GLU A 1 98 ? -11.533 -1.062 -18.960 1.00 37.28 98 GLU A C 1
ATOM 774 O O . GLU A 1 98 ? -11.208 -0.218 -19.788 1.00 37.28 98 GLU A O 1
ATOM 779 N N . LEU A 1 99 ? -10.709 -1.387 -17.960 1.00 41.84 99 LEU A N 1
ATOM 780 C CA . LEU A 1 99 ? -9.294 -0.987 -17.916 1.00 41.84 99 LEU A CA 1
ATOM 781 C C . LEU A 1 99 ? -8.414 -1.955 -18.728 1.00 41.84 99 LEU A C 1
ATOM 783 O O . LEU A 1 99 ? -7.406 -2.448 -18.226 1.00 41.84 99 LEU A O 1
ATOM 787 N N . GLU A 1 100 ? -8.787 -2.219 -19.979 1.00 39.16 100 GLU A N 1
ATOM 788 C CA . GLU A 1 100 ? -7.840 -2.712 -20.978 1.00 39.16 100 GLU A CA 1
ATOM 789 C C . GLU A 1 100 ? -7.593 -1.601 -22.012 1.00 39.16 100 GLU A C 1
ATOM 791 O O . GLU A 1 100 ? -8.504 -1.098 -22.658 1.00 39.16 100 GLU A O 1
ATOM 796 N N . GLU A 1 101 ? -6.320 -1.218 -22.112 1.00 43.31 101 GLU A N 1
ATOM 797 C CA . GLU A 1 101 ? -5.651 -0.485 -23.200 1.00 43.31 101 GLU A CA 1
ATOM 798 C C . GLU A 1 101 ? -5.374 1.029 -23.152 1.00 43.31 101 GLU A C 1
ATOM 800 O O . GLU A 1 101 ? -4.373 1.410 -23.757 1.00 43.31 101 GLU A O 1
ATOM 805 N N . LEU A 1 102 ? -6.067 1.927 -22.440 1.00 38.88 102 LEU A N 1
ATOM 806 C CA . LEU A 1 102 ? -5.764 3.370 -22.616 1.00 38.88 102 LEU A CA 1
ATOM 807 C C . LEU A 1 102 ? -5.771 4.217 -21.337 1.00 38.88 102 LEU A C 1
ATOM 809 O O . LEU A 1 102 ? -6.701 4.973 -21.104 1.00 38.88 102 LEU A O 1
ATOM 813 N N . ASP A 1 103 ? -4.679 4.157 -20.558 1.00 37.50 103 ASP A N 1
ATOM 814 C CA . ASP A 1 103 ? -4.084 5.363 -19.932 1.00 37.50 103 ASP A CA 1
ATOM 815 C C . ASP A 1 103 ? -2.669 5.118 -19.352 1.00 37.50 103 ASP A C 1
ATOM 817 O O . ASP A 1 103 ? -2.316 5.457 -18.221 1.00 37.50 103 ASP A O 1
ATOM 821 N N . PHE A 1 104 ? -1.801 4.516 -20.169 1.00 44.69 104 PHE A N 1
ATOM 822 C CA . PHE A 1 104 ? -0.440 4.106 -19.794 1.00 44.69 104 PHE A CA 1
ATOM 823 C C . PHE A 1 104 ? 0.619 5.235 -19.879 1.00 44.69 104 PHE A C 1
ATOM 825 O O . PHE A 1 104 ? 1.804 4.993 -19.662 1.00 44.69 104 PHE A O 1
ATOM 832 N N . LEU A 1 105 ? 0.246 6.485 -20.204 1.00 36.78 105 LEU A N 1
ATOM 833 C CA . LEU A 1 105 ? 1.211 7.493 -20.694 1.00 36.78 105 LEU A CA 1
ATOM 834 C C . LEU A 1 105 ? 1.371 8.788 -19.884 1.00 36.78 105 LEU A C 1
ATOM 836 O O . LEU A 1 105 ? 2.036 9.719 -20.349 1.00 36.78 105 LEU A O 1
ATOM 840 N N . ARG A 1 106 ? 0.863 8.895 -18.647 1.00 38.69 106 ARG A N 1
ATOM 841 C CA . ARG A 1 106 ? 1.132 10.115 -17.854 1.00 38.69 106 ARG A CA 1
ATOM 842 C C . ARG A 1 106 ? 1.288 9.935 -16.346 1.00 38.69 106 ARG A C 1
ATOM 844 O O . ARG A 1 106 ? 0.933 10.825 -15.580 1.00 38.69 106 ARG A O 1
ATOM 851 N N . CYS A 1 107 ? 1.984 8.880 -15.922 1.00 34.06 107 CYS A N 1
ATOM 852 C CA . CYS A 1 107 ? 2.671 8.863 -14.625 1.00 34.06 107 CYS A CA 1
ATOM 853 C C . CYS A 1 107 ? 3.891 9.807 -14.648 1.00 34.06 107 CYS A C 1
ATOM 855 O O . CYS A 1 107 ? 5.045 9.385 -14.642 1.00 34.06 107 CYS A O 1
ATOM 857 N N . ARG A 1 108 ? 3.654 11.124 -14.667 1.00 34.66 108 ARG A N 1
ATOM 858 C CA . ARG A 1 108 ? 4.670 12.082 -14.217 1.00 34.66 108 ARG A CA 1
ATOM 859 C C . ARG A 1 108 ? 4.575 12.154 -12.700 1.00 34.66 108 ARG A C 1
ATOM 861 O O . ARG A 1 108 ? 3.644 12.753 -12.178 1.00 34.66 108 ARG A O 1
ATOM 868 N N . PHE A 1 109 ? 5.522 11.471 -12.054 1.00 31.75 109 PHE A N 1
ATOM 869 C CA . PHE A 1 109 ? 5.999 11.662 -10.683 1.00 31.75 109 PHE A CA 1
ATOM 870 C C . PHE A 1 109 ? 5.197 12.702 -9.889 1.00 31.75 109 PHE A C 1
ATOM 872 O O . PHE A 1 109 ? 5.445 13.906 -10.001 1.00 31.75 109 PHE A O 1
ATOM 879 N N . ILE A 1 110 ? 4.288 12.236 -9.028 1.00 33.50 110 ILE A N 1
ATOM 880 C CA . ILE A 1 110 ? 3.920 13.038 -7.865 1.00 33.50 110 ILE A CA 1
ATOM 881 C C . ILE A 1 110 ? 5.196 13.129 -7.037 1.00 33.50 110 ILE A C 1
ATOM 883 O O . ILE A 1 110 ? 5.650 12.163 -6.428 1.00 33.50 110 ILE A O 1
ATOM 887 N N . HIS A 1 111 ? 5.814 14.300 -7.120 1.00 31.09 111 HIS A N 1
ATOM 888 C CA . HIS A 1 111 ? 6.905 14.736 -6.279 1.00 31.09 111 HIS A CA 1
ATOM 889 C C . HIS A 1 111 ? 6.423 14.591 -4.833 1.00 31.09 111 HIS A C 1
ATOM 891 O O . HIS A 1 111 ? 5.650 15.410 -4.337 1.00 31.09 111 HIS A O 1
ATOM 897 N N . CYS A 1 112 ? 6.837 13.510 -4.177 1.00 26.61 112 CYS A N 1
ATOM 898 C CA . CYS A 1 112 ? 6.750 13.377 -2.737 1.00 26.61 112 CYS A CA 1
ATOM 899 C C . CYS A 1 112 ? 7.671 14.459 -2.161 1.00 26.61 112 CYS A C 1
ATOM 901 O O . CYS A 1 112 ? 8.866 14.239 -1.972 1.00 26.61 112 CYS A O 1
ATOM 903 N N . LYS A 1 113 ? 7.144 15.676 -1.977 1.00 25.61 113 LYS A N 1
ATOM 904 C CA . LYS A 1 113 ? 7.772 16.667 -1.109 1.00 25.61 113 LYS A CA 1
ATOM 905 C C . LYS A 1 113 ? 7.630 16.130 0.307 1.00 25.61 113 LYS A C 1
ATOM 907 O O . LYS A 1 113 ? 6.635 16.360 0.982 1.00 25.61 113 LYS A O 1
ATOM 912 N N . VAL A 1 114 ? 8.641 15.371 0.710 1.00 31.11 114 VAL A N 1
ATOM 913 C CA . VAL A 1 114 ? 9.078 15.330 2.097 1.00 31.11 114 VAL A CA 1
ATOM 914 C C . VAL A 1 114 ? 9.559 16.744 2.420 1.00 31.11 114 VAL A C 1
ATOM 916 O O . VAL A 1 114 ? 10.613 17.162 1.943 1.00 31.11 114 VAL A O 1
ATOM 919 N N . ALA A 1 115 ? 8.743 17.491 3.155 1.00 30.78 115 ALA A N 1
ATOM 920 C CA . ALA A 1 115 ? 9.130 18.663 3.929 1.00 30.78 115 ALA A CA 1
ATOM 921 C C . ALA A 1 115 ? 8.173 18.760 5.118 1.00 30.78 115 ALA A C 1
ATOM 923 O O . ALA A 1 115 ? 6.949 18.711 4.866 1.00 30.78 115 ALA A O 1
#

Secondary structure (DSSP, 8-state):
--PPPPS----GGGGHHHHHHHHHHHHHTTSEEEETTEEEE-GGG-TTTTTTTT--GGGS-TTSSS---TTSSSTT-EEEE---GGGGGG-----TT--SSS--S----------

Organism: Opuntia streptacantha (NCBI:txid393608)

Sequence (115 aa):
LHCLPPSVEPRVSDHIPQIIDMIKQIIDNGYAYCVDGDVYFAVERISDYGRLSGRKLGDNRAGERVAVDSRKRNPADFALWKVSPYALSIQLFSNITELEELDFLRCRFIHCKVA

Foldseek 3Di:
DPDDDDPDDDDPLVCVVVLVVVLVVCVVVVQWDDDPNWIKGNQVVDPCPCVVVVDDPVNDDQPPQHHQDPRDPDSPIDTSDDDDPCCVVVPPDPDPPPPPDDDSPDPPDPPPPPD

pLDDT: mean 71.37, std 22.7, range [25.61, 96.69]